Protein AF-A0A1G0N4K1-F1 (afdb_monomer_lite)

Sequence (66 aa):
MDSYIVRIYRRTDEPPELAGKVEKAGTEMKKYFHNTGELVKILTSGCGLCGRDAEGDDVAATRGCH

Foldseek 3Di:
DWDKDWAWDWDPPVVIWIKTKIDTPPDPFIDIDGHPVVVCCCVVVVCNRVDDPDDDDDDDDDDDDD

Radius of gyration: 14.17 Å; chains: 1; bounding box: 33×20×41 Å

pLDDT: mean 72.83, std 19.33, range [39.34, 93.38]

Structure (mmCIF, N/CA/C/O backbone):
data_AF-A0A1G0N4K1-F1
#
_entry.id   AF-A0A1G0N4K1-F1
#
loop_
_atom_site.group_PDB
_atom_site.id
_atom_site.type_symbol
_atom_site.label_atom_id
_atom_site.label_alt_id
_atom_site.label_comp_id
_atom_site.label_asym_id
_atom_site.label_entity_id
_atom_site.label_seq_id
_atom_site.pdbx_PDB_ins_code
_atom_site.Cartn_x
_atom_site.Cartn_y
_atom_site.Cartn_z
_atom_site.occupancy
_atom_site.B_iso_or_equiv
_atom_site.auth_seq_id
_atom_site.auth_comp_id
_atom_site.auth_asym_id
_atom_site.auth_atom_id
_atom_site.pdbx_PDB_model_num
ATOM 1 N N . MET A 1 1 ? -15.864 -0.016 10.201 1.00 70.38 1 MET A N 1
ATOM 2 C CA . MET A 1 1 ? -14.978 -0.461 9.106 1.00 70.38 1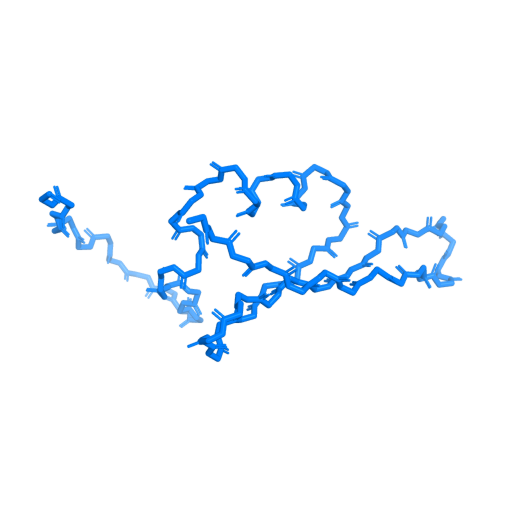 MET A CA 1
ATOM 3 C C . MET A 1 1 ? -13.860 0.552 8.984 1.00 70.38 1 MET A C 1
ATOM 5 O O . MET A 1 1 ? -14.158 1.735 8.867 1.00 70.38 1 MET A O 1
ATOM 9 N N . ASP A 1 2 ? -12.608 0.115 9.057 1.00 78.62 2 ASP A N 1
ATOM 10 C CA . ASP A 1 2 ? -11.464 0.985 8.790 1.00 78.62 2 ASP A CA 1
ATOM 11 C C . ASP A 1 2 ? -11.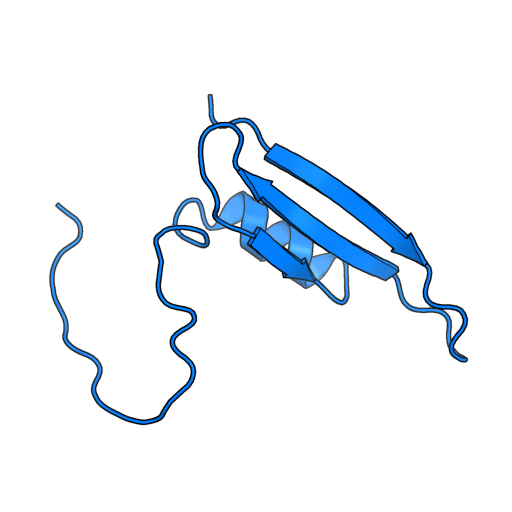399 1.327 7.298 1.00 78.62 2 ASP A C 1
ATOM 13 O O . ASP A 1 2 ? -11.671 0.487 6.442 1.00 78.62 2 ASP A O 1
ATOM 17 N N . SER A 1 3 ? -11.072 2.579 6.990 1.00 85.94 3 SER A N 1
ATOM 18 C CA . SER A 1 3 ? -10.918 3.066 5.618 1.00 85.94 3 SER A CA 1
ATOM 19 C C . SER A 1 3 ? -9.470 3.478 5.388 1.00 85.94 3 SER A C 1
ATOM 21 O O . SER A 1 3 ? -8.871 4.148 6.230 1.00 85.94 3 SER A O 1
ATOM 23 N N . TYR A 1 4 ? -8.913 3.090 4.244 1.00 88.25 4 TYR A N 1
ATOM 24 C CA . TYR A 1 4 ? -7.521 3.348 3.888 1.00 88.25 4 TYR A CA 1
ATOM 25 C C . TYR A 1 4 ? -7.439 3.975 2.501 1.00 88.25 4 TYR A C 1
ATOM 27 O O . TYR A 1 4 ? -8.126 3.553 1.572 1.00 88.25 4 TYR A O 1
ATOM 35 N N . ILE A 1 5 ? -6.564 4.963 2.359 1.00 90.62 5 ILE A N 1
ATOM 36 C CA . ILE A 1 5 ? -6.155 5.523 1.078 1.00 90.62 5 ILE A CA 1
ATOM 37 C C . ILE A 1 5 ? -4.841 4.844 0.706 1.00 90.62 5 ILE A C 1
ATOM 39 O O . ILE A 1 5 ? -3.842 4.985 1.410 1.00 90.62 5 ILE A O 1
ATOM 43 N N . VAL A 1 6 ? -4.835 4.108 -0.402 1.00 91.12 6 VAL A N 1
ATOM 44 C CA . VAL A 1 6 ? -3.638 3.431 -0.909 1.00 91.12 6 VAL A CA 1
ATOM 45 C C . VAL A 1 6 ? -3.202 4.116 -2.195 1.00 91.12 6 VAL A C 1
ATOM 47 O O . VAL A 1 6 ? -3.963 4.190 -3.157 1.00 91.12 6 VAL A O 1
ATOM 50 N N . ARG A 1 7 ? -1.969 4.624 -2.219 1.00 93.38 7 ARG A N 1
ATOM 51 C CA . ARG A 1 7 ? -1.349 5.186 -3.421 1.00 93.38 7 ARG A CA 1
ATOM 52 C C . ARG A 1 7 ? -0.291 4.220 -3.918 1.00 93.38 7 ARG A C 1
ATOM 54 O O . ARG A 1 7 ? 0.698 4.011 -3.226 1.00 93.38 7 ARG A O 1
ATOM 61 N N . ILE A 1 8 ? -0.505 3.660 -5.102 1.00 91.56 8 ILE A N 1
ATOM 62 C CA . ILE A 1 8 ? 0.428 2.742 -5.759 1.00 91.56 8 ILE A CA 1
ATOM 63 C C . ILE A 1 8 ? 1.128 3.501 -6.881 1.00 91.56 8 ILE A C 1
ATOM 65 O O . ILE A 1 8 ? 0.478 4.172 -7.681 1.00 91.56 8 ILE A O 1
ATOM 69 N N . TYR A 1 9 ? 2.446 3.383 -6.942 1.00 89.94 9 TYR A N 1
ATOM 70 C CA . TYR A 1 9 ? 3.270 3.885 -8.029 1.00 89.94 9 TYR A CA 1
ATOM 71 C C . TYR A 1 9 ? 4.278 2.819 -8.456 1.00 89.94 9 TYR A C 1
ATOM 73 O O . TYR A 1 9 ? 4.680 1.946 -7.688 1.00 89.94 9 TYR A O 1
ATOM 81 N N . ARG A 1 10 ? 4.683 2.880 -9.722 1.00 88.44 10 ARG A N 1
ATOM 82 C CA . ARG A 1 10 ? 5.715 2.005 -10.269 1.00 88.44 10 ARG A CA 1
ATOM 83 C C . ARG A 1 10 ? 7.028 2.768 -10.275 1.00 88.44 10 ARG A C 1
ATOM 85 O O . ARG A 1 10 ? 7.085 3.860 -10.839 1.00 88.44 10 ARG A O 1
ATOM 92 N N . ARG A 1 11 ? 8.057 2.208 -9.645 1.00 83.50 11 ARG A N 1
ATOM 93 C CA . ARG A 1 11 ? 9.419 2.717 -9.795 1.00 83.50 11 ARG A CA 1
ATOM 94 C C . ARG A 1 11 ? 9.961 2.307 -11.161 1.00 83.50 11 ARG A C 1
ATOM 96 O O . ARG A 1 11 ? 9.684 1.208 -11.636 1.00 83.50 11 ARG A O 1
ATOM 103 N N . THR A 1 12 ? 10.676 3.222 -11.805 1.00 84.19 12 THR A N 1
ATOM 104 C CA . THR A 1 12 ? 11.299 3.023 -13.123 1.00 84.19 12 THR A CA 1
ATOM 105 C C . THR A 1 12 ? 12.699 2.417 -13.040 1.00 84.19 12 THR A C 1
ATOM 107 O O . THR A 1 12 ? 13.370 2.336 -14.062 1.00 84.19 12 THR A O 1
ATOM 110 N N . ASP A 1 13 ? 13.139 2.000 -11.852 1.00 78.31 13 ASP A N 1
ATOM 111 C CA . ASP A 1 13 ? 14.365 1.222 -11.668 1.00 78.31 13 ASP A CA 1
ATOM 112 C C . ASP A 1 13 ? 14.285 -0.115 -12.438 1.00 78.31 13 ASP A C 1
ATOM 114 O O . ASP A 1 13 ? 13.194 -0.632 -12.678 1.00 78.31 13 ASP A O 1
ATOM 118 N N . GLU A 1 14 ? 15.423 -0.673 -12.863 1.00 72.56 14 GLU A N 1
ATOM 119 C CA . GLU A 1 14 ? 15.501 -2.015 -13.462 1.00 72.56 14 GLU A CA 1
ATOM 120 C C . GLU A 1 14 ? 15.960 -3.030 -12.398 1.00 72.56 14 GLU A C 1
ATOM 122 O O . GLU A 1 14 ? 17.095 -2.921 -11.929 1.00 72.56 14 GLU A O 1
ATOM 127 N N . PRO A 1 15 ? 15.143 -4.038 -12.021 1.00 73.38 15 PRO A N 1
ATOM 128 C CA . PRO A 1 15 ? 13.781 -4.331 -12.477 1.00 73.38 15 PRO A CA 1
ATOM 129 C C . PRO A 1 15 ? 12.721 -3.399 -11.855 1.00 73.38 15 PRO A C 1
ATOM 131 O O . PRO A 1 15 ? 12.876 -2.956 -10.721 1.00 73.38 15 PRO A O 1
ATOM 134 N N . PRO A 1 16 ? 11.601 -3.138 -12.554 1.00 73.88 16 PRO A N 1
ATOM 135 C CA . PRO A 1 16 ? 10.596 -2.194 -12.081 1.00 73.88 16 PRO A CA 1
ATOM 136 C C . PRO A 1 16 ? 9.819 -2.749 -10.891 1.00 73.88 16 PRO A C 1
ATOM 138 O O . PRO A 1 16 ? 9.063 -3.715 -11.025 1.00 73.88 16 PRO A O 1
ATOM 141 N N . GLU A 1 17 ? 9.945 -2.085 -9.745 1.00 81.81 17 GLU A N 1
ATOM 142 C CA . GLU A 1 17 ? 9.305 -2.498 -8.497 1.00 81.81 17 GLU A CA 1
ATOM 143 C C . GLU A 1 17 ? 8.027 -1.703 -8.198 1.00 81.81 17 GLU A C 1
ATOM 145 O O . GLU A 1 17 ? 7.901 -0.502 -8.474 1.00 81.81 17 GLU A O 1
ATOM 150 N N . LEU A 1 18 ? 7.045 -2.397 -7.619 1.00 87.44 18 LEU A N 1
ATOM 151 C CA . LEU A 1 18 ? 5.783 -1.801 -7.199 1.00 87.44 18 LEU A CA 1
ATOM 152 C C . LEU A 1 18 ? 5.956 -1.199 -5.813 1.00 87.44 18 LEU A C 1
ATOM 154 O O . LEU A 1 18 ? 6.211 -1.908 -4.849 1.00 87.44 18 LEU A O 1
ATOM 158 N N . ALA A 1 19 ? 5.739 0.101 -5.700 1.00 89.00 19 ALA A N 1
ATOM 159 C CA . ALA A 1 19 ? 5.865 0.810 -4.445 1.00 89.00 19 ALA A CA 1
ATOM 160 C C . ALA A 1 19 ? 4.623 1.642 -4.157 1.00 89.00 19 ALA A C 1
ATOM 162 O O . ALA A 1 19 ? 3.743 1.821 -5.000 1.00 89.00 19 ALA A O 1
ATOM 163 N N . GLY A 1 20 ? 4.522 2.140 -2.939 1.00 93.00 20 GLY A N 1
ATOM 164 C CA . GLY A 1 20 ? 3.370 2.929 -2.578 1.00 93.00 20 GLY A CA 1
ATOM 165 C C . GLY A 1 20 ? 3.378 3.401 -1.149 1.00 93.00 20 GLY A C 1
ATOM 166 O O . GLY A 1 20 ? 4.316 3.165 -0.387 1.00 93.00 20 GLY A O 1
ATOM 167 N N . LYS A 1 21 ? 2.281 4.058 -0.788 1.00 92.56 21 LYS A N 1
ATOM 168 C CA . LYS A 1 21 ? 1.969 4.384 0.596 1.00 92.56 21 LYS A CA 1
ATOM 169 C C . LYS A 1 21 ? 0.518 4.083 0.937 1.00 92.56 21 LYS A C 1
ATOM 171 O O . LYS A 1 21 ? -0.366 4.185 0.086 1.00 92.56 21 LYS A O 1
ATOM 176 N N . VAL A 1 22 ? 0.293 3.742 2.195 1.00 91.75 22 VAL A N 1
ATOM 177 C CA . VAL A 1 22 ? -1.012 3.544 2.818 1.00 91.75 22 VAL A CA 1
ATOM 178 C C . VAL A 1 22 ? -1.204 4.634 3.861 1.00 91.75 22 VAL A C 1
ATOM 180 O O . VAL A 1 22 ? -0.329 4.862 4.695 1.00 91.75 22 VAL A O 1
ATOM 183 N N . GLU A 1 23 ? -2.350 5.298 3.813 1.00 90.19 23 GLU A N 1
ATOM 184 C CA . GLU A 1 23 ? -2.763 6.344 4.748 1.00 90.19 23 GLU A CA 1
ATOM 185 C C . GLU A 1 23 ? -4.108 5.907 5.350 1.00 90.19 23 GLU A C 1
ATOM 187 O O . GLU A 1 23 ? -5.023 5.546 4.605 1.00 90.19 23 GLU A O 1
ATOM 192 N N . LYS A 1 24 ? -4.255 5.888 6.680 1.00 87.31 24 LYS A N 1
ATOM 193 C CA . LYS A 1 24 ? -5.557 5.572 7.299 1.00 87.31 24 LYS A CA 1
ATOM 194 C C . LYS A 1 24 ? -6.435 6.814 7.291 1.00 87.31 24 LYS A C 1
ATOM 196 O O . LYS A 1 24 ? -6.012 7.893 7.693 1.00 87.31 24 LYS A O 1
ATOM 201 N N . ALA A 1 25 ? -7.668 6.664 6.820 1.00 83.31 25 ALA A N 1
ATOM 202 C CA . ALA A 1 25 ? -8.616 7.764 6.779 1.00 83.31 25 ALA A CA 1
ATOM 203 C C . ALA A 1 25 ? -8.902 8.261 8.203 1.00 83.31 25 ALA A C 1
ATOM 205 O O . ALA A 1 25 ? -9.206 7.471 9.097 1.00 83.31 25 ALA A O 1
ATOM 206 N N . GLY A 1 26 ? -8.795 9.575 8.404 1.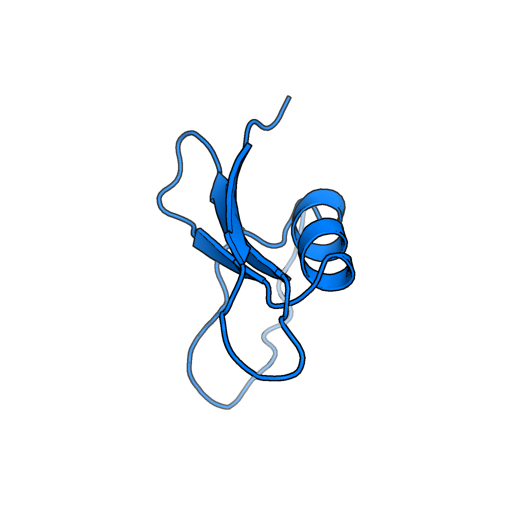00 81.50 26 GLY A N 1
ATOM 207 C CA . GLY A 1 26 ? -8.988 10.203 9.711 1.00 81.50 26 GLY A CA 1
ATOM 208 C C . GLY A 1 26 ? -7.768 10.160 10.636 1.00 81.50 26 GLY A C 1
ATOM 209 O O . GLY A 1 26 ? -7.885 10.590 11.779 1.00 81.50 26 GLY A O 1
ATOM 210 N N . THR A 1 27 ? -6.605 9.682 10.175 1.00 80.06 27 THR A N 1
ATOM 211 C CA . THR A 1 27 ? -5.337 9.807 10.910 1.00 80.06 27 THR A CA 1
ATOM 212 C C . THR A 1 27 ? -4.241 10.388 10.020 1.00 80.06 27 THR A C 1
ATOM 214 O O . THR A 1 27 ? -4.318 10.353 8.794 1.00 80.06 27 THR A O 1
ATOM 217 N N . GLU A 1 28 ? -3.186 10.915 10.637 1.00 79.19 28 GLU A N 1
ATOM 218 C CA . GLU A 1 28 ? -1.991 11.381 9.919 1.00 79.19 28 GLU A CA 1
ATOM 219 C C . GLU A 1 28 ? -0.956 10.265 9.704 1.00 79.19 28 GLU A C 1
ATOM 221 O O . GLU A 1 28 ? 0.151 10.515 9.226 1.00 79.19 28 GLU A O 1
ATOM 226 N N . MET A 1 29 ? -1.302 9.017 10.041 1.00 80.00 29 MET A N 1
ATOM 227 C CA . MET A 1 29 ? -0.386 7.882 9.955 1.00 80.00 29 MET A CA 1
ATOM 228 C C . MET A 1 29 ? -0.215 7.441 8.504 1.00 80.00 29 MET A C 1
ATOM 230 O O . MET A 1 29 ? -1.190 7.159 7.800 1.00 80.00 29 MET A O 1
ATOM 234 N N . LYS A 1 30 ? 1.044 7.323 8.081 1.00 86.56 30 LYS A N 1
ATOM 235 C CA . LYS A 1 30 ? 1.422 6.921 6.726 1.00 86.56 30 LYS A CA 1
ATOM 236 C C . LYS A 1 30 ? 2.453 5.809 6.807 1.00 86.56 30 LYS A C 1
ATOM 238 O O . LYS A 1 30 ? 3.405 5.916 7.575 1.00 86.56 30 LYS A O 1
ATOM 243 N N . LYS A 1 31 ? 2.286 4.773 5.990 1.00 89.56 31 LYS A N 1
ATOM 244 C CA . LYS A 1 31 ? 3.288 3.718 5.804 1.00 89.56 31 LYS A CA 1
ATOM 245 C C . LYS A 1 31 ? 3.616 3.523 4.347 1.00 89.56 31 LYS A C 1
ATOM 247 O O . LYS A 1 31 ? 2.717 3.533 3.515 1.00 89.56 31 LYS A O 1
ATOM 252 N N . TYR A 1 32 ? 4.890 3.321 4.058 1.00 90.69 32 TYR A N 1
ATOM 253 C CA . TYR A 1 32 ? 5.370 3.019 2.719 1.00 90.69 32 TYR A CA 1
ATOM 254 C C . TYR A 1 32 ? 5.508 1.509 2.540 1.00 90.69 32 TYR A C 1
ATOM 256 O O . TYR A 1 32 ? 5.767 0.790 3.501 1.00 90.69 32 TYR A O 1
ATOM 264 N N . PHE A 1 33 ? 5.329 1.036 1.312 1.00 90.50 33 PHE A N 1
ATOM 265 C CA . PHE A 1 33 ? 5.580 -0.349 0.927 1.00 90.50 33 PHE A CA 1
ATOM 266 C C . PHE A 1 33 ? 6.377 -0.394 -0.376 1.00 90.50 33 PHE A C 1
ATOM 268 O O . PHE A 1 33 ? 6.234 0.475 -1.241 1.00 90.50 33 PHE A O 1
ATOM 275 N N . HIS A 1 34 ? 7.219 -1.414 -0.502 1.00 89.69 34 HIS A N 1
ATOM 276 C CA . HIS A 1 34 ? 8.117 -1.650 -1.634 1.00 89.69 34 HIS A CA 1
ATOM 277 C C . HIS A 1 34 ? 7.705 -2.880 -2.446 1.00 89.69 34 HIS A C 1
ATOM 279 O O . HIS A 1 34 ? 8.285 -3.157 -3.488 1.00 89.69 34 HIS A O 1
ATOM 285 N N . ASN A 1 35 ? 6.721 -3.635 -1.956 1.00 87.69 35 ASN A N 1
ATOM 286 C CA . ASN A 1 35 ? 6.131 -4.770 -2.645 1.00 87.69 35 ASN A CA 1
ATOM 287 C C . ASN A 1 35 ? 4.709 -5.035 -2.125 1.00 87.69 35 ASN A C 1
ATOM 289 O O . ASN A 1 35 ? 4.264 -4.494 -1.108 1.00 87.69 35 ASN A O 1
ATOM 293 N N . THR A 1 36 ? 3.984 -5.905 -2.823 1.00 87.31 36 THR A N 1
ATOM 294 C CA . THR A 1 36 ? 2.614 -6.295 -2.466 1.00 87.31 36 THR A CA 1
ATOM 295 C C . THR A 1 36 ? 2.529 -7.056 -1.142 1.00 87.31 36 THR A C 1
ATOM 297 O O . THR A 1 36 ? 1.533 -6.922 -0.435 1.00 87.31 36 THR A O 1
ATOM 300 N N . GLY A 1 37 ? 3.566 -7.809 -0.763 1.00 89.81 37 GLY A N 1
ATOM 301 C CA . GLY A 1 37 ? 3.616 -8.514 0.520 1.00 89.81 37 GLY A CA 1
ATOM 302 C C . GLY A 1 37 ? 3.616 -7.557 1.714 1.00 89.81 37 GLY A C 1
ATOM 303 O O . GLY A 1 37 ? 2.904 -7.782 2.692 1.00 89.81 37 GLY A O 1
ATOM 304 N N . GLU A 1 38 ? 4.359 -6.455 1.620 1.00 88.62 38 GLU A N 1
ATOM 305 C CA . GLU A 1 38 ? 4.349 -5.386 2.623 1.00 88.62 38 GLU A CA 1
ATOM 306 C C . GLU A 1 38 ? 3.000 -4.668 2.694 1.00 88.62 38 GLU A C 1
ATOM 308 O O . GLU A 1 38 ? 2.492 -4.442 3.792 1.00 88.62 38 GLU A O 1
ATOM 313 N N . LEU A 1 39 ? 2.376 -4.375 1.548 1.00 88.81 39 LEU A N 1
ATOM 314 C CA . LEU A 1 39 ? 1.032 -3.789 1.509 1.00 88.81 39 LEU A CA 1
ATOM 315 C C . LEU A 1 39 ? 0.019 -4.664 2.258 1.00 88.81 39 LEU A C 1
ATOM 317 O O . LEU A 1 39 ? -0.723 -4.163 3.103 1.00 88.81 39 LEU A O 1
ATOM 321 N N . VAL A 1 40 ? 0.009 -5.970 1.976 1.00 88.81 40 VAL A N 1
ATOM 322 C CA . VAL A 1 40 ? -0.890 -6.916 2.650 1.00 88.81 40 VAL A CA 1
ATOM 323 C C . VAL A 1 40 ? -0.632 -6.902 4.150 1.00 88.81 40 VAL A C 1
ATOM 325 O O . VAL A 1 40 ? -1.578 -6.716 4.905 1.00 88.81 40 VAL A O 1
ATOM 328 N N . LYS A 1 41 ? 0.631 -6.985 4.592 1.00 88.19 41 LYS A N 1
ATOM 329 C CA . LYS A 1 41 ? 0.976 -6.915 6.021 1.00 88.19 41 LYS A CA 1
ATOM 330 C C . LYS A 1 41 ? 0.462 -5.637 6.684 1.00 88.19 41 LYS A C 1
ATOM 332 O O . LYS A 1 41 ? -0.067 -5.718 7.791 1.00 88.19 41 LYS A O 1
ATOM 337 N N . ILE A 1 42 ? 0.585 -4.477 6.036 1.00 86.50 42 ILE A N 1
ATOM 338 C CA . ILE A 1 42 ? 0.093 -3.198 6.576 1.00 86.50 42 ILE A CA 1
ATOM 339 C C . ILE A 1 42 ? -1.431 -3.232 6.757 1.00 86.50 42 ILE A C 1
ATOM 341 O O . ILE A 1 42 ? -1.930 -2.804 7.799 1.00 86.50 42 ILE A O 1
ATOM 345 N N . LEU A 1 43 ? -2.164 -3.762 5.774 1.00 85.56 43 LEU A N 1
ATOM 346 C CA . LEU A 1 43 ? -3.629 -3.807 5.787 1.00 85.56 43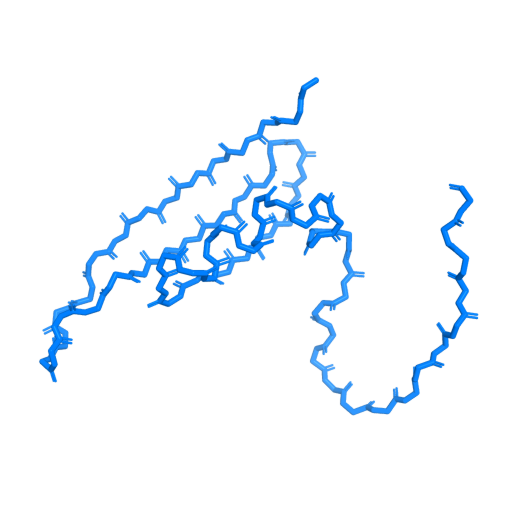 LEU A CA 1
ATOM 347 C C . LEU A 1 43 ? -4.188 -4.889 6.724 1.00 85.56 43 LEU A C 1
ATOM 349 O O . LEU A 1 43 ? -5.187 -4.652 7.398 1.00 85.56 43 LEU A O 1
ATOM 353 N N . THR A 1 44 ? -3.551 -6.061 6.800 1.00 84.00 44 THR A N 1
ATOM 354 C CA . THR A 1 44 ? -4.024 -7.188 7.621 1.00 84.00 44 THR A CA 1
ATOM 355 C C . THR A 1 44 ? -3.604 -7.081 9.076 1.00 84.00 44 THR A C 1
ATOM 357 O O . THR A 1 44 ? -4.275 -7.641 9.936 1.00 84.00 44 THR A O 1
ATOM 360 N N . SER A 1 45 ? -2.503 -6.385 9.382 1.00 70.94 45 SER A N 1
ATOM 361 C CA . SER A 1 45 ? -2.019 -6.324 10.765 1.00 70.94 45 SER A CA 1
ATOM 362 C C . SER A 1 45 ? -2.925 -5.501 11.677 1.00 70.94 45 SER A C 1
ATOM 364 O O . SER A 1 45 ? -2.769 -5.631 12.884 1.00 70.94 45 SER A O 1
ATOM 366 N N . GLY A 1 46 ? -3.830 -4.654 11.152 1.00 59.19 46 GLY A N 1
ATOM 367 C CA . GLY A 1 46 ? -4.829 -3.860 11.905 1.00 59.19 46 GLY A CA 1
ATOM 368 C C . GLY A 1 46 ? -4.270 -2.843 12.923 1.00 59.19 46 GLY A C 1
ATOM 369 O O . GLY A 1 46 ? -4.916 -1.857 13.255 1.00 59.19 46 GLY A O 1
ATOM 370 N N . CYS A 1 47 ? -3.032 -3.048 13.360 1.00 50.06 47 CYS A N 1
ATOM 371 C CA . CYS A 1 47 ? -2.281 -2.371 14.403 1.00 50.06 47 CYS A CA 1
ATOM 372 C C . CYS A 1 47 ? -1.047 -1.662 13.817 1.00 50.06 47 CYS A C 1
ATOM 374 O O . CYS A 1 47 ? -0.366 -0.907 14.495 1.00 50.06 47 CYS A O 1
ATOM 376 N N . GLY A 1 48 ? -0.761 -1.860 12.523 1.00 48.38 48 GLY A N 1
ATOM 377 C CA . GLY A 1 48 ? 0.452 -1.358 11.879 1.00 48.38 48 GLY A CA 1
ATOM 378 C C . GLY A 1 48 ? 0.529 0.162 11.755 1.00 48.38 48 GLY A C 1
ATOM 379 O O . GLY A 1 48 ? 1.602 0.666 11.470 1.00 48.38 48 GLY A O 1
ATOM 380 N N . LEU A 1 49 ? -0.565 0.895 11.961 1.00 52.44 49 LEU A N 1
ATOM 381 C CA . LEU A 1 49 ? -0.547 2.360 12.004 1.00 52.44 49 LEU A CA 1
ATOM 382 C C . LEU A 1 49 ? -0.616 2.900 13.437 1.00 52.44 49 LEU A C 1
ATOM 384 O O . LEU A 1 49 ? -0.387 4.084 13.639 1.00 52.44 49 LEU A O 1
ATOM 388 N N . CYS A 1 50 ? -0.845 2.052 14.445 1.00 48.47 50 CYS A N 1
ATOM 389 C CA . CYS A 1 50 ? -0.678 2.436 15.844 1.00 48.47 50 CYS A CA 1
ATOM 390 C C . CYS A 1 50 ? 0.807 2.772 16.048 1.00 48.47 50 CYS A C 1
ATOM 392 O O . CYS A 1 50 ? 1.658 1.893 15.959 1.00 48.47 50 CYS A O 1
ATOM 394 N N . GLY A 1 51 ? 1.110 4.062 16.200 1.00 48.09 51 GLY A N 1
ATOM 395 C CA . GLY A 1 51 ? 2.452 4.615 16.057 1.00 48.09 51 GLY A CA 1
ATOM 396 C C . GLY A 1 51 ? 3.533 3.842 16.811 1.00 48.09 51 GLY A C 1
ATOM 397 O O . GLY A 1 51 ? 3.459 3.700 18.029 1.00 48.09 51 GLY A O 1
ATOM 398 N N . ARG A 1 52 ? 4.531 3.373 16.056 1.00 43.06 52 ARG A N 1
ATOM 399 C CA . ARG A 1 52 ? 5.918 3.112 16.468 1.00 43.06 52 ARG A CA 1
ATOM 400 C C . ARG A 1 52 ? 6.709 2.663 15.233 1.00 43.06 52 ARG A C 1
ATOM 402 O O . ARG A 1 52 ? 7.131 1.523 15.124 1.00 43.06 52 ARG A O 1
ATOM 409 N N . ASP A 1 53 ? 6.907 3.580 14.296 1.00 42.00 53 ASP A N 1
ATOM 410 C CA . ASP A 1 53 ? 8.142 3.574 13.509 1.00 42.00 53 ASP A CA 1
ATOM 411 C C . ASP A 1 53 ? 8.971 4.722 14.082 1.00 42.00 53 ASP A C 1
ATOM 413 O O . ASP A 1 53 ? 9.078 5.808 13.519 1.00 42.00 53 ASP A O 1
ATOM 417 N N . ALA A 1 54 ? 9.410 4.494 15.324 1.00 44.19 54 ALA A N 1
ATOM 418 C CA . ALA A 1 54 ? 10.480 5.255 15.926 1.00 44.19 54 ALA A CA 1
ATOM 419 C C . ALA A 1 54 ? 11.749 4.882 15.159 1.00 44.19 54 ALA A C 1
ATOM 421 O O . ALA A 1 54 ? 12.196 3.737 15.168 1.00 44.19 54 ALA A O 1
ATOM 422 N N . GLU A 1 55 ? 12.277 5.861 14.443 1.00 49.75 55 GLU A N 1
ATOM 423 C CA . GLU A 1 55 ? 13.703 5.988 14.204 1.00 49.75 55 GLU A CA 1
ATOM 424 C C . GLU A 1 55 ? 14.429 5.817 15.556 1.00 49.75 55 GLU A C 1
ATOM 426 O O . GLU A 1 55 ? 14.129 6.545 16.500 1.00 49.75 55 GLU A O 1
ATOM 431 N N . GLY A 1 56 ? 15.330 4.836 15.671 1.00 40.09 56 GLY A N 1
ATOM 432 C CA . GLY A 1 56 ? 16.222 4.693 16.829 1.00 40.09 56 GLY A CA 1
ATOM 433 C C . GLY A 1 56 ? 16.025 3.433 17.679 1.00 40.09 56 GLY A C 1
ATOM 434 O O . GLY A 1 56 ? 14.981 3.220 18.284 1.00 40.09 56 GLY A O 1
ATOM 435 N N . ASP A 1 57 ? 17.072 2.610 17.668 1.00 42.34 57 ASP A N 1
ATOM 436 C CA . ASP A 1 57 ? 17.724 1.951 18.808 1.00 42.34 57 ASP A CA 1
ATOM 437 C C . ASP A 1 57 ? 16.973 1.878 20.164 1.00 42.34 57 ASP A C 1
ATOM 439 O O . ASP A 1 57 ? 16.596 2.886 20.755 1.00 42.34 57 ASP A O 1
ATOM 443 N N . ASP A 1 58 ? 16.918 0.650 20.688 1.00 43.84 58 ASP A N 1
ATOM 444 C CA . ASP A 1 58 ? 16.767 0.267 22.100 1.00 43.84 58 ASP A CA 1
ATOM 445 C C . ASP A 1 58 ? 15.368 0.256 22.782 1.00 43.84 58 ASP A C 1
ATOM 447 O O . ASP A 1 58 ? 14.533 1.151 22.696 1.00 43.84 58 ASP A O 1
ATOM 451 N N . VAL A 1 59 ? 15.173 -0.821 23.556 1.00 41.81 59 VAL A N 1
ATOM 452 C CA . VAL A 1 59 ? 14.141 -1.089 24.583 1.00 41.81 59 VAL A CA 1
ATOM 453 C C . VAL A 1 59 ? 12.702 -1.394 24.130 1.00 41.81 59 VAL A C 1
ATOM 455 O O . VAL A 1 59 ? 11.796 -0.558 24.091 1.00 41.81 59 VAL A O 1
ATOM 458 N N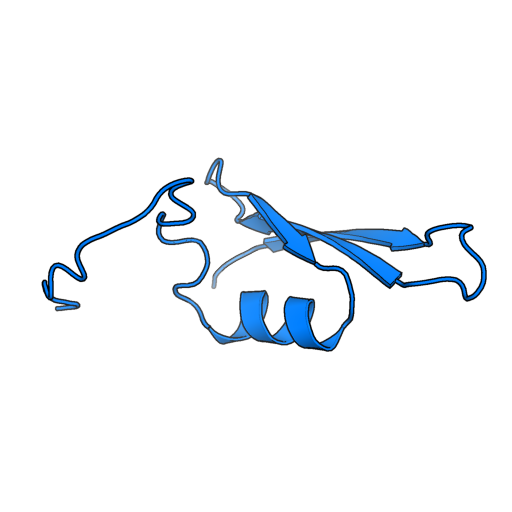 . ALA A 1 60 ? 12.430 -2.694 23.987 1.00 43.19 60 ALA A N 1
ATOM 459 C CA . ALA A 1 60 ? 11.089 -3.268 24.017 1.00 43.19 60 ALA A CA 1
ATOM 460 C C . ALA A 1 60 ? 10.426 -3.083 25.401 1.00 43.19 60 ALA A C 1
ATOM 462 O O . ALA A 1 60 ? 10.464 -3.962 26.261 1.00 43.19 60 ALA A O 1
ATOM 463 N N . ALA A 1 61 ? 9.762 -1.946 25.610 1.00 42.53 61 ALA A N 1
ATOM 464 C CA . ALA A 1 61 ? 8.788 -1.791 26.684 1.00 42.53 61 ALA A CA 1
ATOM 465 C C . ALA A 1 61 ? 7.505 -2.565 26.330 1.00 42.53 61 ALA A C 1
ATOM 467 O O . ALA A 1 61 ? 6.649 -2.105 25.566 1.00 42.53 61 ALA A O 1
ATOM 468 N N . THR A 1 62 ? 7.376 -3.754 26.915 1.00 54.50 62 THR A N 1
ATOM 469 C CA . THR A 1 62 ? 6.140 -4.534 27.014 1.00 54.50 62 THR A CA 1
ATOM 470 C C . THR A 1 62 ? 5.082 -3.745 27.782 1.00 54.50 62 THR A C 1
ATOM 472 O O . THR A 1 62 ? 5.110 -3.723 29.011 1.00 54.50 62 THR A O 1
ATOM 475 N N . ARG A 1 63 ? 4.122 -3.117 27.095 1.00 42.88 63 ARG A N 1
ATOM 476 C CA . ARG A 1 63 ? 2.864 -2.677 27.721 1.00 42.88 63 ARG A CA 1
ATOM 477 C C . ARG A 1 63 ? 1.684 -2.793 26.756 1.00 42.88 63 ARG A C 1
ATOM 479 O O . ARG A 1 63 ? 1.497 -1.940 25.899 1.00 42.88 63 ARG A O 1
ATOM 486 N N . GLY A 1 64 ? 0.924 -3.869 26.966 1.00 42.22 64 GLY A N 1
ATOM 487 C CA . GLY A 1 64 ? -0.540 -3.900 27.028 1.00 42.22 64 GLY A CA 1
ATOM 488 C C . GLY A 1 64 ? -1.329 -3.421 25.814 1.00 42.22 64 GLY A C 1
ATOM 489 O O . GLY A 1 64 ? -1.621 -2.237 25.697 1.00 42.22 64 GLY A O 1
ATOM 490 N N . CYS A 1 65 ? -1.809 -4.372 25.014 1.00 39.34 65 CYS A N 1
ATOM 491 C CA . CYS A 1 65 ? -3.111 -4.231 24.367 1.00 39.34 65 CYS A CA 1
ATOM 492 C C . CYS A 1 65 ? -4.155 -4.791 25.347 1.00 39.34 65 CYS A C 1
ATOM 494 O O . CYS A 1 65 ? -4.052 -5.958 25.729 1.00 39.3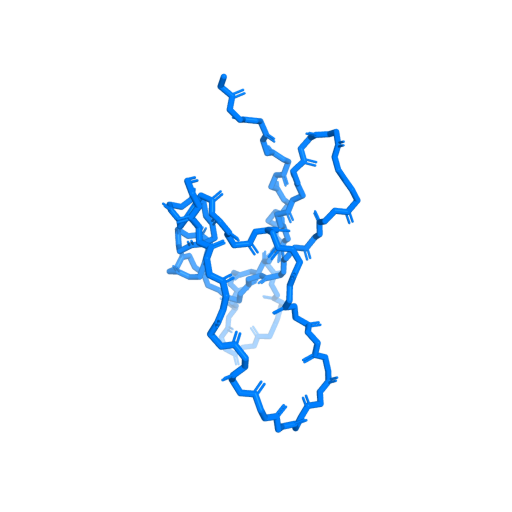4 65 CYS A O 1
ATOM 496 N N . HIS A 1 66 ? -5.067 -3.936 25.813 1.00 43.69 66 HIS A N 1
ATOM 497 C CA . HIS A 1 66 ? -6.296 -4.328 26.508 1.00 43.69 66 HIS A CA 1
ATOM 498 C C . HIS A 1 66 ? -7.379 -4.607 25.467 1.00 43.69 66 HIS A C 1
ATOM 500 O O . HIS A 1 66 ? -7.383 -3.876 24.447 1.00 43.69 66 HIS A O 1
#

Secondary structure (DSSP, 8-state):
---EEEEEEE--SSSPPEEEEEEETTS--EEEESSHHHHHHHHHSSSTTSS----S----------